Protein AF-A0A8J7APS0-F1 (afdb_monomer)

Solvent-accessible surface area (backbone atoms only — not comparable to full-atom values): 6870 Å² total; per-residue (Å²): 136,69,68,64,62,53,53,52,52,54,49,52,52,52,52,50,55,52,49,55,59,61,64,67,71,66,74,70,76,80,62,61,40,49,56,78,75,73,47,55,68,85,40,65,66,55,36,53,48,30,75,74,18,36,60,42,43,75,68,53,52,73,67,60,50,54,53,50,52,55,50,52,52,50,50,50,60,72,71,45,90,64,92,60,76,82,51,72,69,58,53,54,50,60,77,48,50,81,80,53,54,71,71,56,52,53,51,48,53,57,66,69,75,104

Structure (mmCIF, N/CA/C/O backbone):
data_AF-A0A8J7APS0-F1
#
_entry.id   AF-A0A8J7APS0-F1
#
loop_
_atom_site.group_PDB
_atom_site.id
_atom_site.type_symbol
_atom_site.label_atom_id
_atom_site.label_alt_id
_atom_site.label_comp_id
_atom_site.label_asym_id
_atom_site.label_entity_id
_atom_site.label_seq_id
_atom_site.pdbx_PDB_ins_code
_atom_site.Cartn_x
_atom_site.Cartn_y
_atom_site.Cartn_z
_atom_site.occupancy
_atom_site.B_iso_or_equiv
_atom_site.auth_seq_id
_atom_site.auth_comp_id
_atom_site.auth_asym_id
_atom_site.auth_atom_id
_atom_site.pdbx_PDB_model_num
ATOM 1 N N . MET A 1 1 ? -5.252 47.492 36.936 1.00 54.34 1 MET A N 1
ATOM 2 C CA . MET A 1 1 ? -6.391 46.564 36.732 1.00 54.34 1 MET A CA 1
ATOM 3 C C . MET A 1 1 ? -6.566 46.079 35.275 1.00 54.34 1 MET A C 1
ATOM 5 O O . MET A 1 1 ? -7.579 45.463 34.993 1.00 54.34 1 MET A O 1
ATOM 9 N N . LEU A 1 2 ? -5.598 46.262 34.355 1.00 54.16 2 LEU A N 1
ATOM 10 C CA . LEU A 1 2 ? -5.740 45.877 32.929 1.00 54.16 2 LEU A CA 1
ATOM 11 C C . LEU A 1 2 ? -5.133 44.504 32.549 1.00 54.16 2 LEU A C 1
ATOM 13 O O . LEU A 1 2 ? -5.475 43.949 31.511 1.00 54.16 2 LEU A O 1
ATOM 17 N N . ASN A 1 3 ? -4.269 43.922 33.388 1.00 60.78 3 ASN A N 1
ATOM 18 C CA . ASN A 1 3 ? -3.553 42.677 33.050 1.00 60.78 3 ASN A CA 1
ATOM 19 C C . ASN A 1 3 ? -4.387 41.406 33.265 1.00 60.78 3 ASN A C 1
ATOM 21 O O . ASN A 1 3 ? -4.107 40.367 32.673 1.00 60.78 3 ASN A O 1
ATOM 25 N N . PHE A 1 4 ? -5.414 41.473 34.116 1.00 56.97 4 PHE A N 1
ATOM 26 C CA . PHE A 1 4 ? -6.233 40.306 34.441 1.00 56.97 4 PHE A CA 1
ATOM 27 C C . PHE A 1 4 ? -7.141 39.919 33.267 1.00 56.97 4 PHE A C 1
ATOM 29 O O . PHE A 1 4 ? -7.209 38.753 32.896 1.00 56.97 4 PHE A O 1
ATOM 36 N N . THR A 1 5 ? -7.764 40.900 32.615 1.00 71.50 5 THR A N 1
ATOM 37 C CA . THR A 1 5 ? -8.662 40.684 31.472 1.00 71.50 5 THR A CA 1
ATOM 38 C C . THR A 1 5 ? -7.923 40.235 30.211 1.00 71.50 5 THR A C 1
ATOM 40 O O . THR A 1 5 ? -8.420 39.358 29.508 1.00 71.50 5 THR A O 1
ATOM 43 N N . GLN A 1 6 ? -6.712 40.744 29.950 1.00 68.62 6 GLN A N 1
ATOM 44 C CA . GLN A 1 6 ? -5.892 40.276 28.821 1.00 68.62 6 GLN A CA 1
ATOM 45 C C . GLN A 1 6 ? -5.452 38.814 28.973 1.00 68.62 6 GLN A C 1
ATOM 47 O O . GLN A 1 6 ? -5.495 38.055 28.004 1.00 68.62 6 GLN A O 1
ATOM 52 N N . ASN A 1 7 ? -5.075 38.395 30.185 1.00 72.38 7 ASN A N 1
ATOM 53 C CA . ASN A 1 7 ? -4.672 37.011 30.437 1.00 72.38 7 ASN A CA 1
ATOM 54 C C . ASN A 1 7 ? -5.848 36.031 30.302 1.00 72.38 7 ASN A C 1
ATOM 56 O O . ASN A 1 7 ? -5.667 34.942 29.759 1.00 72.38 7 ASN A O 1
ATOM 60 N N . GLN A 1 8 ? -7.054 36.434 30.716 1.00 73.00 8 GLN A N 1
ATOM 61 C CA . GLN A 1 8 ? -8.272 35.637 30.531 1.00 73.00 8 GLN A CA 1
ATOM 62 C C . GLN A 1 8 ? -8.655 35.509 29.048 1.00 73.00 8 GLN A C 1
ATOM 64 O O . GLN A 1 8 ? -8.955 34.408 28.591 1.00 73.00 8 GLN A O 1
ATOM 69 N N . LEU A 1 9 ? -8.560 36.593 28.264 1.00 74.56 9 LEU A N 1
ATOM 70 C CA . LEU A 1 9 ? -8.807 36.542 26.816 1.00 74.56 9 LEU A CA 1
ATOM 71 C C . LEU A 1 9 ? -7.819 35.612 26.098 1.00 74.56 9 LEU A C 1
ATOM 73 O O . LEU A 1 9 ? -8.215 34.816 25.251 1.00 74.56 9 LEU A O 1
ATOM 77 N N . ARG A 1 10 ? -6.530 35.684 26.452 1.00 75.75 10 ARG A N 1
ATOM 78 C CA . ARG A 1 10 ? -5.490 34.837 25.854 1.00 75.75 10 ARG A CA 1
ATOM 79 C C . ARG A 1 10 ? -5.695 33.360 26.188 1.00 75.75 10 ARG A C 1
ATOM 81 O O . ARG A 1 10 ? -5.466 32.512 25.330 1.00 75.75 10 ARG A O 1
ATOM 88 N N . PHE A 1 11 ? -6.145 33.059 27.406 1.00 76.00 11 PHE A N 1
ATOM 89 C CA . PHE A 1 11 ? -6.490 31.698 27.807 1.00 76.00 11 PHE A CA 1
ATOM 90 C C . PHE A 1 11 ? -7.699 31.173 27.022 1.00 76.00 11 PHE A C 1
ATOM 92 O O . PHE A 1 11 ? -7.642 30.062 26.505 1.00 76.00 11 PHE A O 1
ATOM 99 N N . LEU A 1 12 ? -8.742 31.991 26.841 1.00 74.75 12 LEU A N 1
ATOM 100 C CA . LEU A 1 12 ? -9.927 31.613 26.068 1.00 74.75 12 LEU A CA 1
ATOM 101 C C . LEU A 1 12 ? -9.590 31.323 24.595 1.00 74.75 12 LEU A C 1
ATOM 103 O O . LEU A 1 12 ? -10.016 30.303 24.063 1.00 74.75 12 LEU A O 1
ATOM 107 N N . ILE A 1 13 ? -8.758 32.164 23.967 1.00 75.94 13 ILE A N 1
ATOM 108 C CA . ILE A 1 13 ? -8.292 31.976 22.581 1.00 75.94 13 ILE A CA 1
ATOM 109 C C . ILE A 1 13 ? -7.446 30.704 22.450 1.00 75.94 13 ILE A C 1
ATOM 111 O O . ILE A 1 13 ? -7.587 29.964 21.478 1.00 75.94 13 ILE A O 1
ATOM 115 N N . LEU A 1 14 ? -6.573 30.418 23.425 1.00 70.38 14 LEU A N 1
ATOM 116 C CA . LEU A 1 14 ? -5.792 29.180 23.427 1.00 70.38 14 LEU A CA 1
ATOM 117 C C . LEU A 1 14 ? -6.693 27.952 23.577 1.00 70.38 14 LEU A C 1
ATOM 119 O O . LEU A 1 14 ? -6.479 26.974 22.871 1.00 70.38 14 LEU A O 1
ATOM 123 N N . VAL A 1 15 ? -7.703 27.995 24.448 1.00 70.00 15 VAL A N 1
ATOM 124 C CA . VAL A 1 15 ? -8.656 26.889 24.624 1.00 70.00 15 VAL A CA 1
ATOM 125 C C . VAL A 1 15 ? -9.486 26.673 23.355 1.00 70.00 15 VAL A C 1
ATOM 127 O O . VAL A 1 15 ? -9.557 25.543 22.883 1.00 70.00 15 VAL A O 1
ATOM 130 N N . GLN A 1 16 ? -10.010 27.737 22.742 1.00 64.19 16 GLN A N 1
ATOM 131 C CA . GLN A 1 16 ? -10.756 27.666 21.478 1.00 64.19 16 GLN A CA 1
ATOM 132 C C . GLN A 1 16 ? -9.887 27.131 20.332 1.00 64.19 16 GLN A C 1
ATOM 134 O O . GLN A 1 16 ? -10.291 26.209 19.635 1.00 64.19 16 GLN A O 1
ATOM 139 N N . SER A 1 17 ? -8.640 27.597 20.209 1.00 63.94 17 SER A N 1
ATOM 140 C CA . SER A 1 17 ? -7.690 27.083 19.214 1.00 63.94 17 SER A CA 1
ATOM 141 C C . SER A 1 17 ? -7.346 25.601 19.425 1.00 63.94 17 SER A C 1
ATOM 143 O O . SER A 1 17 ? -7.099 24.879 18.458 1.00 63.94 17 SER A O 1
ATOM 145 N N . GLN A 1 18 ? -7.315 25.119 20.671 1.00 58.78 18 GLN A N 1
ATOM 146 C CA . GLN A 1 18 ? -7.129 23.695 20.963 1.00 58.78 18 GLN A CA 1
ATOM 147 C C . GLN A 1 18 ? -8.375 22.870 20.613 1.00 58.78 18 GLN A C 1
ATOM 149 O O . GLN A 1 18 ? -8.225 21.754 20.115 1.00 58.78 18 GLN A O 1
ATOM 154 N N . ASP A 1 19 ? -9.576 23.405 20.836 1.00 55.66 19 ASP A N 1
ATOM 155 C CA . ASP A 1 19 ? -10.842 22.747 20.488 1.00 55.66 19 ASP A CA 1
ATOM 156 C C . ASP A 1 19 ? -11.049 22.686 18.967 1.00 55.66 19 ASP A C 1
ATOM 158 O O . ASP A 1 19 ? -11.357 21.627 18.422 1.00 55.66 19 ASP A O 1
ATOM 162 N N . ASP A 1 20 ? -10.728 23.766 18.252 1.00 55.84 20 ASP A N 1
ATOM 163 C CA . ASP A 1 20 ? -10.756 23.821 16.787 1.00 55.84 20 ASP A CA 1
ATOM 164 C C . ASP A 1 20 ? -9.752 22.841 16.159 1.00 55.84 20 ASP A C 1
ATOM 166 O O . ASP A 1 20 ? -10.029 22.218 15.130 1.00 55.84 20 ASP A O 1
ATOM 170 N N . ARG A 1 21 ? -8.591 22.633 16.802 1.00 52.00 21 ARG A N 1
ATOM 171 C CA . ARG A 1 21 ? -7.616 21.608 16.390 1.00 52.00 21 ARG A CA 1
ATOM 172 C C . ARG A 1 21 ? -8.105 20.183 16.634 1.00 52.00 21 ARG A C 1
ATOM 174 O O . ARG A 1 21 ? -7.778 19.306 15.840 1.00 52.00 21 ARG A O 1
ATOM 181 N N . LYS A 1 22 ? -8.887 19.941 17.689 1.00 49.16 22 LYS A N 1
ATOM 182 C CA . LYS A 1 22 ? -9.505 18.629 17.940 1.00 49.16 22 LYS A CA 1
ATOM 183 C C . LYS A 1 22 ? -10.675 18.358 16.993 1.00 49.16 22 LYS A C 1
ATOM 185 O O . LYS A 1 22 ? -10.866 17.215 16.588 1.00 49.16 22 LYS A O 1
ATOM 190 N N . ASN A 1 23 ? -11.420 19.391 16.600 1.00 45.94 23 ASN A N 1
ATOM 191 C CA . ASN A 1 23 ? -12.594 19.249 15.738 1.00 45.94 23 ASN A CA 1
ATOM 192 C C . ASN A 1 23 ? -12.244 19.122 14.241 1.00 45.94 23 ASN A C 1
ATOM 194 O O . ASN A 1 23 ? -13.021 18.569 13.469 1.00 45.94 23 ASN A O 1
ATOM 198 N N . LYS A 1 24 ? -11.033 19.533 13.837 1.00 44.66 24 LYS A N 1
ATOM 199 C CA . LYS A 1 24 ? -10.474 19.266 12.497 1.00 44.66 24 LYS A CA 1
ATOM 200 C C . LYS A 1 24 ? -10.005 17.820 12.267 1.00 44.66 24 LYS A C 1
ATOM 202 O O . LYS A 1 24 ? -9.564 17.507 11.171 1.00 44.66 24 LYS A O 1
ATOM 207 N N . LEU A 1 25 ? -10.097 16.935 13.266 1.00 46.19 25 LEU A N 1
ATOM 208 C CA . LEU A 1 25 ? -9.719 15.516 13.152 1.00 46.19 25 LEU A CA 1
ATOM 209 C C . LEU A 1 25 ? -10.900 14.570 12.870 1.00 46.19 25 LEU A C 1
ATOM 211 O O . LEU A 1 25 ? -10.787 13.361 13.060 1.00 46.19 25 LEU A O 1
ATOM 215 N N . LYS A 1 26 ? -12.035 15.098 12.405 1.00 44.16 26 LYS A N 1
ATOM 216 C CA . LYS A 1 26 ? -13.121 14.292 11.831 1.00 44.16 26 LYS A CA 1
ATOM 217 C C . LYS A 1 26 ? -13.308 14.595 10.349 1.00 44.16 26 LYS A C 1
ATOM 219 O O . LYS A 1 26 ? -14.433 14.713 9.870 1.00 44.16 26 LYS A O 1
ATOM 224 N N . ASP A 1 27 ? -12.206 14.641 9.606 1.00 46.69 27 ASP A N 1
ATOM 225 C CA . ASP A 1 27 ? -12.261 14.211 8.212 1.00 46.69 27 ASP A CA 1
ATOM 226 C C . ASP A 1 27 ? -12.529 12.706 8.249 1.00 46.69 27 ASP A C 1
ATOM 228 O O . ASP A 1 27 ? -11.623 11.873 8.252 1.00 46.69 27 ASP A O 1
ATOM 232 N N . THR A 1 28 ? -13.805 12.356 8.407 1.00 42.09 28 THR A N 1
ATOM 233 C CA . THR A 1 28 ? -14.292 10.993 8.242 1.00 42.09 28 THR A CA 1
ATOM 234 C C . THR A 1 28 ? -13.961 10.641 6.802 1.00 42.09 28 THR A C 1
ATOM 236 O O . THR A 1 28 ? -14.663 11.061 5.884 1.00 42.09 28 THR A O 1
ATOM 239 N N . LYS A 1 29 ? -12.819 9.981 6.592 1.00 55.59 29 LYS A N 1
ATOM 240 C CA . LYS A 1 29 ? -12.401 9.491 5.285 1.00 55.59 29 LYS A CA 1
ATOM 241 C C . LYS A 1 29 ? -13.563 8.635 4.794 1.00 55.59 29 LYS A C 1
ATOM 243 O O . LYS A 1 29 ? -13.830 7.591 5.380 1.00 55.59 29 LYS A O 1
ATOM 248 N N . VAL A 1 30 ? -14.319 9.124 3.813 1.00 58.16 30 VAL A N 1
ATOM 249 C CA . VAL A 1 30 ? -15.437 8.368 3.250 1.00 58.16 30 VAL A CA 1
ATOM 250 C C . VAL A 1 30 ? -14.803 7.183 2.534 1.00 58.16 30 VAL A C 1
ATOM 252 O O . VAL A 1 30 ? -14.255 7.330 1.443 1.00 58.16 30 VAL A O 1
ATOM 255 N N . THR A 1 31 ? -14.769 6.032 3.200 1.00 70.69 31 THR A N 1
ATOM 256 C CA . THR A 1 31 ? -14.276 4.787 2.620 1.00 70.69 31 THR A CA 1
ATOM 257 C C . THR A 1 31 ? -15.321 4.321 1.622 1.00 70.69 31 THR A C 1
ATOM 259 O O . THR A 1 31 ? -16.435 3.964 2.005 1.00 70.69 31 TH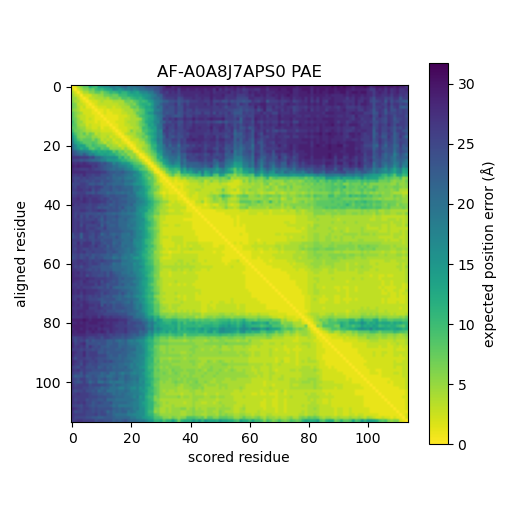R A O 1
ATOM 262 N N . GLN A 1 32 ? -14.987 4.395 0.336 1.00 84.62 32 GLN A N 1
ATOM 263 C CA . GLN A 1 32 ? -15.829 3.820 -0.704 1.00 84.62 32 GLN A CA 1
ATOM 264 C C . GLN A 1 32 ? -15.755 2.291 -0.605 1.00 84.62 32 GLN A C 1
ATOM 266 O O . GLN A 1 32 ? -14.666 1.768 -0.345 1.00 84.62 32 GLN A O 1
ATOM 271 N N . PRO A 1 33 ? -16.874 1.572 -0.797 1.00 85.69 33 PRO A N 1
ATOM 272 C CA . PRO A 1 33 ? -16.840 0.118 -0.837 1.00 85.69 33 PRO A CA 1
ATOM 273 C C . PRO A 1 33 ? -15.917 -0.351 -1.965 1.00 85.69 33 PRO A C 1
ATOM 275 O O . PRO A 1 33 ? -15.805 0.325 -2.989 1.00 85.69 33 PRO A O 1
ATOM 278 N N . VAL A 1 34 ? -15.291 -1.521 -1.831 1.00 86.88 34 VAL A N 1
ATOM 279 C CA . VAL A 1 34 ? -14.375 -2.054 -2.858 1.00 86.88 34 VAL A CA 1
ATOM 280 C C . VAL A 1 34 ? -15.030 -2.149 -4.244 1.00 86.88 34 VAL A C 1
ATOM 282 O O . VAL A 1 34 ? -14.363 -1.945 -5.257 1.00 86.88 34 VAL A O 1
ATOM 285 N N . GLY A 1 35 ? -16.353 -2.349 -4.296 1.00 84.62 35 GLY A N 1
ATOM 286 C CA . GLY A 1 35 ? -17.138 -2.353 -5.534 1.00 84.62 35 GLY A CA 1
ATOM 287 C C . GLY A 1 35 ? -17.117 -1.029 -6.306 1.00 84.62 35 GLY A C 1
ATOM 288 O O . GLY A 1 35 ? -17.227 -1.041 -7.529 1.00 84.62 35 GLY A O 1
ATOM 289 N N . TYR A 1 36 ? -16.896 0.107 -5.633 1.00 86.88 36 TYR A N 1
ATOM 290 C CA . TYR A 1 36 ? -16.665 1.396 -6.299 1.00 86.88 36 TYR A CA 1
ATOM 291 C C . TYR A 1 36 ? -15.413 1.353 -7.188 1.00 86.88 36 TYR A C 1
ATOM 293 O O . TYR A 1 36 ? -15.389 1.935 -8.269 1.00 86.88 36 TYR A O 1
ATOM 301 N N . PHE A 1 37 ? -14.391 0.601 -6.773 1.00 86.06 37 PHE A N 1
ATOM 302 C CA . PHE A 1 37 ? -13.140 0.407 -7.508 1.00 86.06 37 PHE A CA 1
ATOM 303 C C . PHE A 1 37 ? -13.219 -0.753 -8.516 1.00 86.06 37 PHE A C 1
ATOM 305 O O . PHE A 1 37 ? -12.198 -1.318 -8.894 1.00 86.06 37 PHE A O 1
ATOM 312 N N . SER A 1 38 ? -14.430 -1.110 -8.967 1.00 88.56 38 SER A N 1
ATOM 313 C CA . SER A 1 38 ? -14.697 -2.196 -9.927 1.00 88.56 38 SER A CA 1
ATOM 314 C C . SER A 1 38 ? -14.282 -3.598 -9.455 1.00 88.56 38 SER A C 1
ATOM 316 O O . SER A 1 38 ? -14.126 -4.506 -10.272 1.00 88.56 38 SER A O 1
ATOM 318 N N . LEU A 1 39 ? -14.127 -3.804 -8.143 1.00 89.50 39 LEU A N 1
ATOM 319 C CA . LEU A 1 39 ? -13.865 -5.125 -7.570 1.00 89.50 39 LEU A CA 1
ATOM 320 C C . LEU A 1 39 ? -15.186 -5.880 -7.361 1.00 89.50 39 LEU A C 1
ATOM 322 O O . LEU A 1 39 ? -16.102 -5.375 -6.714 1.00 89.50 39 LEU A O 1
ATOM 326 N N . SER A 1 40 ? -15.288 -7.094 -7.912 1.00 88.25 40 SER A N 1
ATOM 327 C CA . SER A 1 40 ? -16.476 -7.945 -7.757 1.00 88.25 40 SER A CA 1
ATOM 328 C C . SER A 1 40 ? -16.338 -8.904 -6.574 1.00 88.25 40 SER A C 1
ATOM 330 O O . SER A 1 40 ? -15.305 -9.554 -6.409 1.00 88.25 40 SER A O 1
ATOM 332 N N . HIS A 1 41 ? -17.430 -9.063 -5.824 1.00 86.12 41 HIS A N 1
ATOM 333 C CA . HIS A 1 41 ? -17.593 -10.093 -4.793 1.00 86.12 41 HIS A CA 1
ATOM 334 C C . HIS A 1 41 ? -17.705 -11.517 -5.363 1.00 86.12 41 HIS A C 1
ATO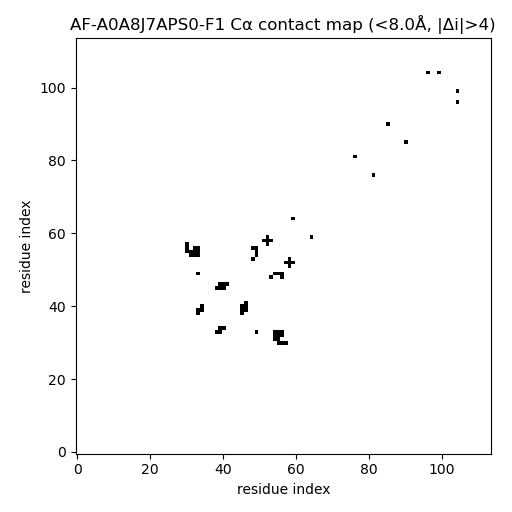M 336 O O . HIS A 1 41 ? -17.673 -12.484 -4.603 1.00 86.12 41 HIS A O 1
ATOM 342 N N . ASP A 1 42 ? -17.794 -11.667 -6.688 1.00 93.38 42 ASP A N 1
ATOM 343 C CA . ASP A 1 42 ? -17.666 -12.970 -7.346 1.00 93.38 42 ASP A CA 1
ATOM 344 C C . ASP A 1 42 ? -16.234 -13.518 -7.250 1.00 93.38 42 ASP A C 1
ATOM 346 O O . ASP A 1 42 ? -16.025 -14.722 -7.393 1.00 93.38 42 ASP A O 1
ATOM 350 N N . ASN A 1 43 ? -15.238 -12.655 -6.998 1.00 95.44 43 ASN A N 1
ATOM 351 C CA . ASN A 1 43 ? -13.891 -13.093 -6.656 1.00 95.44 43 ASN A CA 1
ATOM 352 C C . ASN A 1 43 ? -13.868 -13.533 -5.177 1.00 95.44 43 ASN A C 1
ATOM 354 O O . ASN A 1 43 ? -14.035 -12.676 -4.301 1.00 95.44 43 ASN A O 1
ATOM 358 N N . PRO A 1 44 ? -13.612 -14.825 -4.876 1.00 95.88 44 PRO A N 1
ATOM 359 C CA . PRO A 1 44 ? -13.642 -15.335 -3.506 1.00 95.88 44 PRO A CA 1
ATOM 360 C C . PRO A 1 44 ? -12.698 -14.588 -2.563 1.00 95.88 44 PRO A C 1
ATOM 362 O O . PRO A 1 44 ? -13.070 -14.305 -1.433 1.00 95.88 44 PRO A O 1
ATOM 365 N N . LEU A 1 45 ? -11.517 -14.185 -3.044 1.00 95.88 45 LEU A N 1
ATOM 366 C CA . LEU A 1 45 ? -10.559 -13.453 -2.222 1.00 95.88 45 LEU A CA 1
ATOM 367 C C . LEU A 1 45 ? -11.084 -12.061 -1.854 1.00 95.88 45 LEU A C 1
ATOM 369 O O . LEU A 1 45 ? -10.980 -11.658 -0.703 1.00 95.88 45 LEU A O 1
ATOM 373 N N . ILE A 1 46 ? -11.682 -11.334 -2.805 1.00 95.88 46 ILE A N 1
ATOM 374 C CA . ILE A 1 46 ? -12.271 -10.011 -2.533 1.00 95.88 46 ILE A CA 1
ATOM 375 C C . ILE A 1 46 ? -13.411 -10.137 -1.524 1.00 95.88 46 ILE A C 1
ATOM 377 O O . ILE A 1 46 ? -13.496 -9.345 -0.588 1.00 95.88 46 ILE A O 1
ATOM 381 N N . LYS A 1 47 ? -14.246 -11.167 -1.678 1.00 95.44 47 LYS A N 1
ATOM 382 C CA . LYS A 1 47 ? -15.316 -11.461 -0.730 1.00 95.44 47 LYS A CA 1
ATOM 383 C C . LYS A 1 47 ? -14.775 -11.725 0.678 1.00 95.44 47 LYS A C 1
ATOM 385 O O . LYS A 1 47 ? -15.231 -11.082 1.618 1.00 95.44 47 LYS A O 1
ATOM 390 N N . ASP A 1 48 ? -13.769 -12.587 0.815 1.00 97.25 48 ASP A N 1
ATOM 391 C CA . ASP A 1 48 ? -13.144 -12.901 2.106 1.00 97.25 48 ASP A CA 1
ATOM 392 C C . ASP A 1 48 ? -12.530 -11.648 2.762 1.00 97.25 48 ASP A C 1
ATOM 394 O O . ASP A 1 48 ? -12.630 -11.449 3.978 1.00 97.25 48 ASP A O 1
ATOM 398 N N . MET A 1 49 ? -11.931 -10.755 1.963 1.00 96.19 49 MET A N 1
ATOM 399 C CA . MET A 1 49 ? -11.406 -9.473 2.445 1.00 96.19 49 MET A CA 1
ATOM 400 C C . MET A 1 49 ? -12.519 -8.568 2.995 1.00 96.19 49 MET A C 1
ATOM 402 O O . MET A 1 49 ? -12.354 -7.991 4.072 1.00 96.19 49 MET A O 1
ATOM 406 N N . CYS A 1 50 ? -13.652 -8.460 2.297 1.00 95.06 50 CYS A N 1
ATOM 407 C CA . CYS A 1 50 ? -14.800 -7.664 2.740 1.00 95.06 50 CYS A CA 1
ATOM 408 C C . CYS A 1 50 ? -15.475 -8.249 3.983 1.00 95.06 50 CYS A C 1
ATOM 410 O O . CYS A 1 50 ? -15.825 -7.506 4.901 1.00 95.06 50 CYS A O 1
ATOM 412 N N . GLU A 1 51 ? -15.592 -9.574 4.073 1.00 95.94 51 GLU A N 1
ATOM 413 C CA . GLU A 1 51 ? -16.101 -10.246 5.273 1.00 95.94 51 GLU A CA 1
ATOM 414 C C . GLU A 1 51 ? -15.187 -10.006 6.488 1.00 95.94 51 GLU A C 1
ATOM 416 O O . GLU A 1 51 ? -15.672 -9.782 7.601 1.00 95.94 51 GLU A O 1
ATOM 421 N N . THR A 1 52 ? -13.868 -9.977 6.271 1.00 96.56 52 THR A N 1
ATOM 422 C CA . THR A 1 52 ? -12.868 -9.767 7.330 1.00 96.56 52 THR A CA 1
ATOM 423 C C . THR A 1 52 ? -12.799 -8.307 7.789 1.00 96.56 52 THR A C 1
ATOM 425 O O . THR A 1 52 ? -12.824 -8.029 8.992 1.00 96.56 52 THR A O 1
ATOM 428 N N . TRP A 1 53 ? -12.718 -7.357 6.851 1.00 96.12 53 TRP A N 1
ATOM 429 C CA . TRP A 1 53 ? -12.396 -5.956 7.151 1.00 96.12 53 TRP A CA 1
ATOM 430 C C . TRP A 1 53 ? -13.512 -4.947 6.860 1.00 96.12 53 TRP A C 1
ATOM 432 O O . TRP A 1 53 ? -13.343 -3.767 7.165 1.00 96.12 53 TRP A O 1
ATOM 442 N N . GLY A 1 54 ? -14.666 -5.388 6.364 1.00 93.88 54 GLY A N 1
ATOM 443 C CA . GLY A 1 54 ? -15.771 -4.522 5.952 1.00 93.88 54 GLY A CA 1
ATOM 444 C C . GLY A 1 54 ? -15.724 -4.153 4.469 1.00 93.88 54 GLY A C 1
ATOM 445 O O . GLY A 1 54 ? -14.711 -4.324 3.792 1.00 93.88 54 GLY A O 1
ATOM 446 N N . GLU A 1 55 ? -16.843 -3.637 3.965 1.00 91.6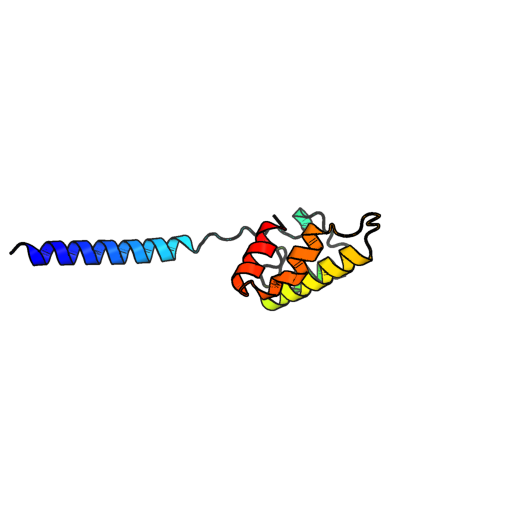9 55 GLU A N 1
ATOM 447 C CA . GLU A 1 55 ? -17.044 -3.323 2.543 1.00 91.69 55 GLU A CA 1
ATOM 448 C C . GLU A 1 55 ? -16.038 -2.296 2.011 1.00 91.69 55 GLU A C 1
ATOM 450 O O . GLU A 1 55 ? -15.629 -2.377 0.856 1.00 91.69 55 GLU A O 1
ATOM 455 N N . GLY A 1 56 ? -15.624 -1.334 2.839 1.00 89.75 56 GLY A N 1
ATOM 456 C CA . GLY A 1 56 ? -14.597 -0.341 2.521 1.00 89.75 56 GLY A CA 1
ATOM 457 C C . GLY A 1 56 ? -13.231 -0.668 3.126 1.00 89.75 56 GLY A C 1
ATOM 458 O O . GLY A 1 56 ? -12.372 0.214 3.179 1.00 89.75 56 GLY A O 1
ATOM 459 N N . LEU A 1 57 ? -13.040 -1.901 3.613 1.00 92.50 57 LEU A N 1
ATOM 460 C CA . LEU A 1 57 ? -11.874 -2.351 4.382 1.00 92.50 57 LEU A CA 1
ATOM 461 C C . LEU A 1 57 ? -11.613 -1.500 5.642 1.00 92.50 57 LEU A C 1
ATOM 463 O O . LEU A 1 57 ? -10.492 -1.433 6.144 1.00 92.50 57 LEU A O 1
ATOM 467 N N . GLU A 1 58 ? -12.641 -0.835 6.172 1.00 91.31 58 GLU A N 1
ATOM 468 C CA . GLU A 1 58 ? -12.533 0.164 7.236 1.00 91.31 58 GLU A CA 1
ATOM 469 C C . GLU A 1 58 ? -12.078 -0.398 8.593 1.00 91.31 58 GLU A C 1
ATOM 471 O O . GLU A 1 58 ? -11.614 0.355 9.451 1.00 91.31 58 GLU A O 1
ATOM 476 N N . LYS A 1 59 ? -12.189 -1.717 8.799 1.00 92.81 59 LYS A N 1
ATOM 477 C CA . LYS A 1 59 ? -11.704 -2.412 10.003 1.00 92.81 59 LYS A CA 1
ATOM 478 C C . LYS A 1 59 ? -10.250 -2.877 9.872 1.00 92.81 59 LYS A C 1
ATOM 480 O O . LYS A 1 59 ? -9.711 -3.437 10.827 1.00 92.81 59 LYS A O 1
ATOM 485 N N . MET A 1 60 ? -9.614 -2.693 8.714 1.00 94.88 60 MET A N 1
ATOM 486 C CA . MET A 1 60 ? -8.205 -3.028 8.517 1.00 94.88 60 MET A CA 1
ATOM 487 C C . MET A 1 60 ? -7.325 -2.062 9.312 1.00 94.88 60 MET A C 1
ATOM 489 O O . MET A 1 60 ? -7.455 -0.841 9.201 1.00 94.88 60 MET A O 1
ATOM 493 N N . ASN A 1 61 ? -6.419 -2.602 10.128 1.00 93.00 61 ASN A N 1
ATOM 494 C CA . ASN A 1 61 ? -5.464 -1.761 10.840 1.00 93.00 61 ASN A CA 1
ATOM 495 C C . ASN A 1 61 ? -4.390 -1.226 9.880 1.00 93.00 61 ASN A C 1
ATOM 497 O O . ASN A 1 61 ? -4.142 -1.768 8.804 1.00 93.00 61 ASN A O 1
ATOM 501 N N . GLU A 1 62 ? -3.727 -0.150 10.297 1.00 86.38 62 GLU A N 1
ATOM 502 C CA . GLU A 1 62 ? -2.767 0.557 9.454 1.00 86.38 62 GLU A CA 1
ATOM 503 C C . GLU A 1 62 ? -1.553 -0.312 9.061 1.00 86.38 62 GLU A C 1
ATOM 505 O O . GLU A 1 62 ? -1.056 -0.204 7.941 1.00 86.38 62 GLU A O 1
ATOM 510 N N . SER A 1 63 ? -1.105 -1.214 9.940 1.00 89.25 63 SER A N 1
ATOM 511 C CA . SER A 1 63 ? 0.025 -2.110 9.663 1.00 89.25 63 SER A CA 1
ATOM 512 C C . SER A 1 63 ? -0.307 -3.119 8.561 1.00 89.25 63 SER A C 1
ATOM 514 O O . SER A 1 63 ? 0.473 -3.272 7.619 1.00 89.25 63 SER A O 1
ATOM 516 N N . ASP A 1 64 ? -1.469 -3.770 8.649 1.00 94.25 64 ASP A N 1
ATOM 517 C CA . ASP A 1 64 ? -1.935 -4.733 7.646 1.00 94.25 64 ASP A CA 1
ATOM 518 C C . ASP A 1 64 ? -2.177 -4.048 6.302 1.00 94.25 64 ASP A C 1
ATOM 520 O O . ASP A 1 64 ? -1.755 -4.561 5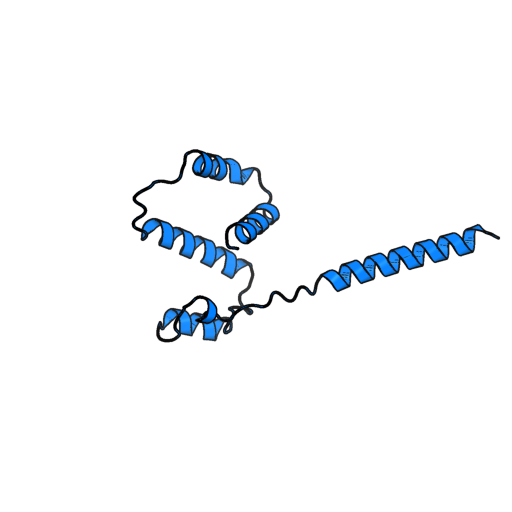.264 1.00 94.25 64 ASP A O 1
ATOM 524 N N . ALA A 1 65 ? -2.767 -2.848 6.321 1.00 91.38 65 ALA A N 1
ATOM 525 C CA . ALA A 1 65 ? -2.976 -2.052 5.119 1.00 91.38 65 ALA A CA 1
ATOM 526 C C . ALA A 1 65 ? -1.652 -1.772 4.398 1.00 91.38 65 ALA A C 1
ATOM 528 O O . ALA A 1 65 ? -1.537 -2.027 3.200 1.00 91.38 65 ALA A O 1
ATOM 529 N N . PHE A 1 66 ? -0.621 -1.306 5.108 1.00 88.81 66 PHE A N 1
ATOM 530 C CA . PHE A 1 66 ? 0.674 -1.036 4.478 1.00 88.81 66 PHE A CA 1
ATOM 531 C C . PHE A 1 66 ? 1.396 -2.298 4.017 1.00 88.81 66 PHE A C 1
ATOM 533 O O . PHE A 1 66 ? 2.016 -2.287 2.949 1.00 88.81 66 PHE A O 1
ATOM 540 N N . TRP A 1 67 ? 1.299 -3.389 4.778 1.00 92.50 67 TRP A N 1
ATOM 541 C CA . TRP A 1 67 ? 1.850 -4.669 4.356 1.00 92.50 67 TRP A CA 1
ATOM 542 C C . TRP A 1 67 ? 1.211 -5.138 3.045 1.00 92.50 67 TRP A C 1
ATOM 544 O O . TRP A 1 67 ? 1.931 -5.412 2.084 1.00 92.50 67 TRP A O 1
ATOM 554 N N . LEU A 1 68 ? -0.122 -5.149 2.963 1.00 94.69 68 LEU A N 1
ATOM 555 C CA . LEU A 1 68 ? -0.851 -5.562 1.764 1.00 94.69 68 LEU A CA 1
ATOM 556 C C . LEU A 1 68 ? -0.603 -4.624 0.582 1.00 94.69 68 LEU A C 1
ATOM 558 O O . LEU A 1 68 ? -0.322 -5.117 -0.505 1.00 94.69 68 LEU A O 1
ATOM 562 N N . ILE A 1 69 ? -0.602 -3.300 0.786 1.00 91.88 69 ILE A N 1
ATOM 563 C CA . ILE A 1 69 ? -0.251 -2.328 -0.265 1.00 91.88 69 ILE A CA 1
ATOM 564 C C . ILE A 1 69 ? 1.121 -2.658 -0.858 1.00 91.88 69 ILE A C 1
ATOM 566 O O . ILE A 1 69 ? 1.258 -2.716 -2.077 1.00 91.88 69 ILE A O 1
ATOM 570 N N . SER A 1 70 ? 2.130 -2.922 -0.020 1.00 91.50 70 SER A N 1
ATOM 571 C CA . SER A 1 70 ? 3.477 -3.240 -0.510 1.00 91.50 70 SER A CA 1
ATOM 572 C C . SER A 1 70 ? 3.523 -4.528 -1.344 1.00 91.50 70 SER A C 1
ATOM 574 O O . SER A 1 70 ? 4.235 -4.583 -2.345 1.00 91.50 70 SER A O 1
ATOM 576 N N . ARG A 1 71 ? 2.744 -5.552 -0.964 1.00 95.75 71 ARG A N 1
ATOM 577 C CA . ARG A 1 71 ? 2.693 -6.842 -1.666 1.00 95.75 71 ARG A CA 1
ATOM 578 C C . ARG A 1 71 ? 1.923 -6.745 -2.970 1.00 95.75 71 ARG A C 1
ATOM 580 O O . ARG A 1 71 ? 2.455 -7.144 -3.997 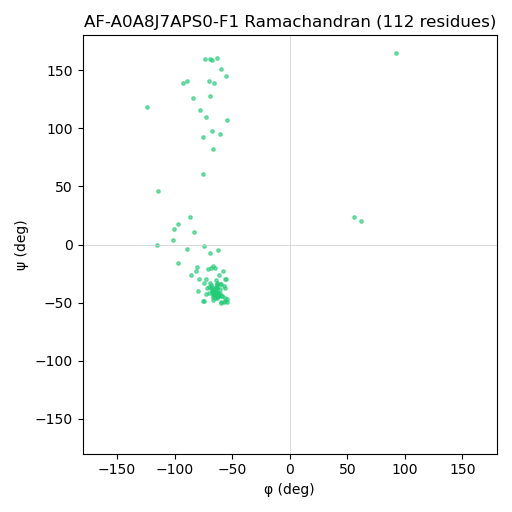1.00 95.75 71 ARG A O 1
ATOM 587 N N . ILE A 1 72 ? 0.739 -6.143 -2.936 1.00 94.06 72 ILE A N 1
ATOM 588 C CA . ILE A 1 72 ? -0.107 -5.950 -4.114 1.00 94.06 72 ILE A CA 1
ATOM 589 C C . ILE A 1 72 ? 0.612 -5.073 -5.141 1.00 94.06 72 ILE A C 1
ATOM 591 O O . ILE A 1 72 ? 0.634 -5.421 -6.314 1.00 94.06 72 ILE A O 1
ATOM 595 N N . ALA A 1 73 ? 1.253 -3.975 -4.721 1.00 91.94 73 ALA A N 1
ATOM 596 C CA . ALA A 1 73 ? 2.010 -3.117 -5.634 1.00 91.94 73 ALA A CA 1
ATOM 597 C C . ALA A 1 73 ? 3.190 -3.859 -6.280 1.00 91.94 73 ALA A C 1
ATOM 599 O O . ALA A 1 73 ? 3.428 -3.714 -7.477 1.00 91.94 73 ALA A O 1
ATOM 600 N N . HIS A 1 74 ? 3.912 -4.674 -5.505 1.00 91.44 74 HIS A N 1
ATOM 601 C CA . HIS A 1 74 ? 5.013 -5.476 -6.031 1.00 91.44 74 HIS A CA 1
ATOM 602 C C . HIS A 1 74 ? 4.533 -6.559 -7.005 1.00 91.44 74 HIS A C 1
ATOM 604 O O . HIS A 1 74 ? 5.115 -6.700 -8.074 1.00 91.44 74 HIS A O 1
ATOM 610 N N . GLU A 1 75 ? 3.472 -7.297 -6.668 1.00 93.06 75 GLU A N 1
ATOM 611 C CA . GLU A 1 75 ? 2.889 -8.304 -7.562 1.00 93.06 75 GLU A CA 1
ATOM 612 C C . GLU A 1 75 ? 2.315 -7.673 -8.830 1.00 93.06 75 GLU A C 1
ATOM 614 O O . GLU A 1 75 ? 2.539 -8.179 -9.925 1.00 93.06 75 GLU A O 1
ATOM 619 N N . ALA A 1 76 ? 1.624 -6.538 -8.714 1.00 90.31 76 ALA A N 1
ATOM 620 C CA . ALA A 1 76 ? 1.134 -5.805 -9.872 1.00 90.31 76 ALA A CA 1
ATOM 621 C C . ALA A 1 76 ? 2.293 -5.396 -10.788 1.00 90.31 76 ALA A C 1
ATOM 623 O O . ALA A 1 76 ? 2.193 -5.614 -11.990 1.00 90.31 76 ALA A O 1
ATOM 624 N N . TRP A 1 77 ? 3.396 -4.880 -10.225 1.00 88.00 77 TRP A N 1
ATOM 625 C CA . TRP A 1 77 ? 4.620 -4.554 -10.964 1.00 88.00 77 TRP A CA 1
ATOM 626 C C . TRP A 1 77 ? 5.227 -5.767 -11.684 1.00 88.00 77 TRP A C 1
ATOM 628 O O . TRP A 1 77 ? 5.618 -5.656 -12.839 1.00 88.00 77 TRP A O 1
ATOM 638 N N . THR A 1 78 ? 5.309 -6.929 -11.031 1.00 88.19 78 THR A N 1
ATOM 639 C CA . THR A 1 78 ? 5.944 -8.120 -11.623 1.00 88.19 78 THR A CA 1
ATOM 640 C C . THR A 1 78 ? 5.059 -8.854 -12.626 1.00 88.19 78 THR A C 1
ATOM 642 O O . THR A 1 78 ? 5.585 -9.473 -13.548 1.00 88.19 78 THR A O 1
ATOM 645 N N . MET A 1 79 ? 3.735 -8.808 -12.455 1.00 87.94 79 MET A N 1
ATOM 646 C CA . MET A 1 79 ? 2.770 -9.420 -13.376 1.00 87.94 79 MET A CA 1
ATOM 647 C C . MET A 1 79 ? 2.404 -8.515 -14.549 1.00 87.94 79 MET A C 1
ATOM 649 O O . MET A 1 79 ? 1.955 -9.010 -15.583 1.00 87.94 79 MET A O 1
ATOM 653 N N . GLY A 1 80 ? 2.512 -7.199 -14.376 1.00 79.31 80 GLY A N 1
ATOM 654 C CA . GLY A 1 80 ? 2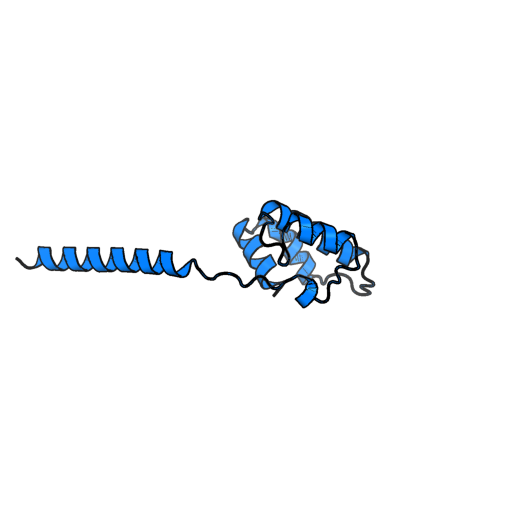.178 -6.259 -15.429 1.00 79.31 80 GLY A CA 1
ATOM 655 C C . GLY A 1 80 ? 3.138 -6.401 -16.602 1.00 79.31 80 GLY A C 1
ATOM 656 O O . GLY A 1 80 ? 4.349 -6.521 -16.425 1.00 79.31 80 GLY A O 1
ATOM 657 N N . ASP A 1 81 ? 2.591 -6.340 -17.814 1.00 75.19 81 ASP A N 1
ATOM 658 C CA . ASP A 1 81 ? 3.380 -6.217 -19.040 1.00 75.19 81 ASP A CA 1
ATOM 659 C C . ASP A 1 81 ? 3.898 -4.776 -19.173 1.00 75.19 81 ASP A C 1
ATOM 661 O O . ASP A 1 81 ? 3.532 -4.009 -20.070 1.00 75.19 81 ASP A O 1
ATOM 665 N N . PHE A 1 82 ? 4.699 -4.355 -18.192 1.00 76.75 82 PHE A N 1
ATOM 666 C CA . PHE A 1 82 ? 5.412 -3.094 -18.249 1.00 76.75 82 PHE A CA 1
ATOM 667 C C . PHE A 1 82 ? 6.582 -3.287 -19.204 1.00 76.75 82 PHE A C 1
ATOM 669 O O . PHE A 1 82 ? 7.681 -3.679 -18.821 1.00 76.75 82 PHE A O 1
ATOM 676 N N . SER A 1 83 ? 6.350 -2.963 -20.473 1.00 73.44 83 SER A N 1
ATOM 677 C CA . SER A 1 83 ? 7.404 -2.885 -21.493 1.00 73.44 83 SER A CA 1
ATOM 678 C C . SER A 1 83 ? 8.460 -1.810 -21.190 1.00 73.44 83 SER A C 1
ATOM 680 O O . SER A 1 83 ? 9.455 -1.691 -21.906 1.00 73.44 83 SER A O 1
ATOM 682 N N . VAL A 1 84 ? 8.253 -1.029 -20.126 1.00 77.81 84 VAL A N 1
ATOM 683 C CA . VAL A 1 84 ? 9.077 0.098 -19.710 1.00 77.81 84 VAL A CA 1
ATOM 684 C C . VAL A 1 84 ? 9.528 -0.131 -18.270 1.00 77.81 84 VAL A C 1
ATOM 686 O O . VAL A 1 84 ? 8.708 -0.219 -17.357 1.00 77.81 84 VAL A O 1
ATOM 689 N N . ALA A 1 85 ? 10.843 -0.225 -18.078 1.00 85.25 85 ALA A N 1
ATOM 690 C CA . ALA A 1 85 ? 11.459 -0.236 -16.755 1.00 85.25 85 ALA A CA 1
ATOM 691 C C . ALA A 1 85 ? 11.195 1.094 -16.013 1.00 85.25 85 ALA A C 1
ATOM 693 O O . ALA A 1 85 ? 10.887 2.099 -16.662 1.00 85.25 85 ALA A O 1
ATOM 694 N N . PRO A 1 86 ? 11.328 1.146 -14.674 1.00 90.50 86 PRO A N 1
ATOM 695 C CA . PRO A 1 86 ? 11.244 2.402 -13.939 1.00 90.50 86 PRO A CA 1
ATOM 696 C C . PRO A 1 86 ? 12.258 3.407 -14.494 1.00 90.50 86 PRO A C 1
ATOM 698 O O . PRO A 1 86 ? 13.346 3.019 -14.921 1.00 90.50 86 PRO A O 1
ATOM 701 N N . SER A 1 87 ? 11.897 4.690 -14.509 1.00 94.62 87 SER A N 1
ATOM 702 C CA . SER A 1 87 ? 12.822 5.730 -14.960 1.00 94.62 87 SER A CA 1
ATOM 703 C C . SER A 1 87 ? 13.973 5.911 -13.969 1.00 94.62 87 SER A C 1
ATOM 705 O O . SER A 1 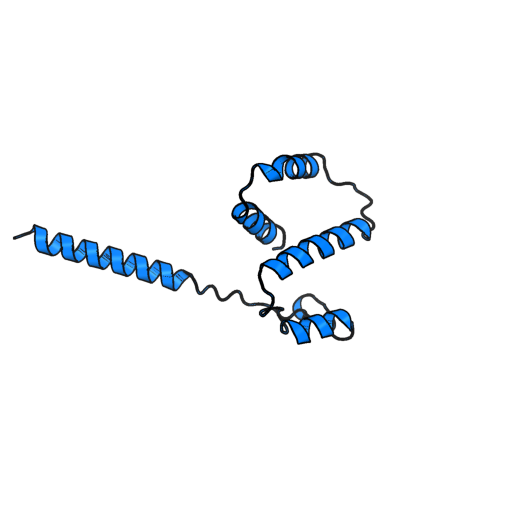87 ? 13.845 5.575 -12.786 1.00 94.62 87 SER A O 1
ATOM 707 N N . ASP A 1 88 ? 15.078 6.496 -14.433 1.00 96.62 88 ASP A N 1
ATOM 708 C CA . ASP A 1 88 ? 16.233 6.798 -13.582 1.00 96.62 88 ASP A CA 1
ATOM 709 C C . ASP A 1 88 ? 15.835 7.689 -12.390 1.00 96.62 88 ASP A C 1
ATOM 711 O O . ASP A 1 88 ? 16.310 7.491 -11.273 1.00 96.62 88 ASP A O 1
ATOM 715 N N . GLU A 1 89 ? 14.890 8.617 -12.582 1.00 96.81 89 GLU A N 1
ATOM 716 C CA . GLU A 1 89 ? 14.376 9.470 -11.506 1.00 96.81 89 GLU A CA 1
ATOM 717 C C . GLU A 1 89 ? 13.620 8.672 -10.437 1.00 96.81 89 GLU A C 1
ATOM 719 O O . GLU A 1 89 ? 13.762 8.950 -9.244 1.00 96.81 89 GLU A O 1
ATOM 724 N N . ALA A 1 90 ? 12.819 7.678 -10.837 1.00 94.44 90 ALA A N 1
ATOM 725 C CA . ALA A 1 90 ? 12.109 6.817 -9.891 1.00 94.44 90 ALA A CA 1
ATOM 726 C C . ALA A 1 90 ? 13.093 5.950 -9.088 1.00 94.44 90 ALA A C 1
ATOM 728 O O . ALA A 1 90 ? 12.955 5.803 -7.869 1.00 94.44 90 ALA A O 1
ATOM 729 N N . GLU A 1 91 ? 14.118 5.434 -9.762 1.00 95.44 91 GLU A N 1
ATOM 730 C CA . GLU A 1 91 ? 15.173 4.621 -9.164 1.00 95.44 91 GLU A CA 1
ATOM 731 C C . GLU A 1 91 ? 16.021 5.430 -8.163 1.00 95.44 91 GLU A C 1
ATOM 733 O O . GLU A 1 91 ? 16.338 4.966 -7.063 1.00 95.44 91 GLU A O 1
ATOM 738 N N . ASP A 1 92 ? 16.344 6.680 -8.491 1.00 97.12 92 ASP A N 1
ATOM 739 C CA . ASP A 1 92 ? 17.088 7.574 -7.603 1.00 97.12 92 ASP A CA 1
ATOM 740 C C . ASP A 1 92 ? 16.284 7.994 -6.369 1.00 97.12 92 ASP A C 1
ATOM 742 O O . ASP A 1 92 ? 16.840 8.088 -5.267 1.00 97.12 92 ASP A O 1
ATOM 746 N N . VAL A 1 93 ? 14.966 8.176 -6.506 1.00 95.75 93 VAL A N 1
ATOM 747 C CA . VAL A 1 93 ? 14.075 8.368 -5.352 1.00 95.75 93 VAL A CA 1
ATOM 748 C C . VAL A 1 93 ? 14.080 7.128 -4.459 1.00 95.75 93 VAL A C 1
ATOM 750 O O . VAL A 1 93 ? 14.234 7.265 -3.243 1.00 95.75 93 VAL A O 1
ATOM 753 N N . TRP A 1 94 ? 13.965 5.924 -5.031 1.00 94.56 94 TRP A N 1
ATOM 754 C CA . TRP A 1 94 ? 13.973 4.671 -4.269 1.00 94.56 94 TRP A CA 1
ATOM 755 C C . TRP A 1 94 ? 15.240 4.520 -3.415 1.00 94.56 94 TRP A C 1
ATOM 757 O O . TRP A 1 94 ? 15.142 4.297 -2.202 1.00 94.56 94 TRP A O 1
ATOM 767 N N . LYS A 1 95 ? 16.422 4.745 -4.005 1.00 97.12 95 LYS A N 1
ATOM 768 C CA . LYS A 1 95 ? 17.720 4.688 -3.300 1.00 97.12 95 LYS A CA 1
ATOM 769 C C . LYS A 1 95 ? 17.781 5.630 -2.094 1.00 97.12 95 LYS A C 1
ATOM 771 O O . LYS A 1 95 ? 18.462 5.337 -1.108 1.00 97.12 95 LYS A O 1
ATOM 776 N N . ARG A 1 96 ? 17.053 6.748 -2.141 1.00 97.44 96 ARG A N 1
ATOM 777 C CA . ARG A 1 96 ? 17.057 7.812 -1.125 1.00 97.44 96 ARG A CA 1
ATOM 778 C C . ARG A 1 96 ? 15.867 7.771 -0.169 1.00 97.44 96 ARG A C 1
ATOM 780 O O . ARG A 1 96 ? 15.789 8.595 0.736 1.00 97.44 96 ARG A O 1
ATOM 787 N N . LEU A 1 97 ? 14.982 6.774 -0.262 1.00 95.75 97 LEU A N 1
ATOM 788 C CA . LEU A 1 97 ? 13.850 6.639 0.669 1.00 95.75 97 LEU A CA 1
ATOM 789 C C . LEU A 1 97 ? 14.281 6.540 2.140 1.00 95.75 97 LEU A C 1
ATOM 791 O O . LEU A 1 97 ? 13.487 6.824 3.036 1.00 95.75 97 LEU A O 1
ATOM 795 N N . HIS A 1 98 ? 15.518 6.130 2.423 1.00 96.38 98 HIS A N 1
ATOM 796 C CA . HIS A 1 98 ? 16.065 6.106 3.779 1.00 96.38 98 HIS A CA 1
ATOM 797 C C . HIS A 1 98 ? 16.212 7.507 4.406 1.00 96.38 98 HIS A C 1
ATOM 799 O O . HIS A 1 98 ? 16.236 7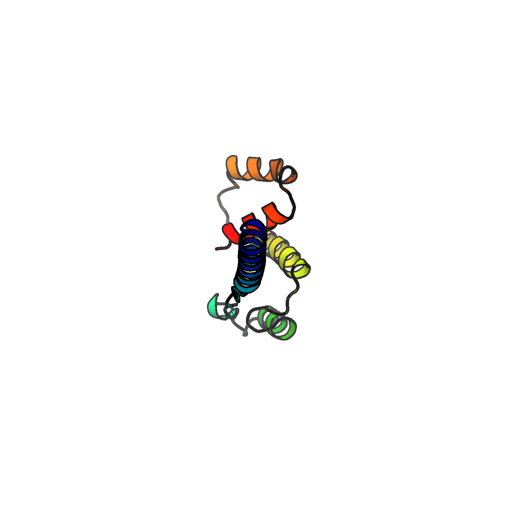.606 5.630 1.00 96.38 98 HIS A O 1
ATOM 805 N N . GLU A 1 99 ? 16.245 8.575 3.601 1.00 97.94 99 GLU A N 1
ATOM 806 C CA . GLU A 1 99 ? 16.278 9.970 4.066 1.00 97.94 99 GLU A CA 1
ATOM 807 C C . GLU A 1 99 ? 14.941 10.416 4.684 1.00 97.94 99 GLU A C 1
ATOM 809 O O . GLU A 1 99 ? 14.904 11.364 5.467 1.00 97.94 99 GLU A O 1
ATOM 814 N N . LEU A 1 100 ? 13.844 9.723 4.361 1.00 96.88 100 LEU A N 1
ATOM 815 C CA . LEU A 1 100 ? 12.501 10.061 4.824 1.00 96.88 100 LEU A CA 1
ATOM 816 C C . LEU A 1 100 ? 12.154 9.385 6.153 1.00 96.88 100 LEU A C 1
ATOM 818 O O . LEU A 1 100 ? 12.393 8.188 6.367 1.00 96.88 100 LEU A O 1
ATOM 822 N N . LYS A 1 101 ? 11.461 10.128 7.014 1.00 96.44 101 LYS A N 1
ATOM 823 C CA . LYS A 1 101 ? 10.802 9.605 8.214 1.00 96.44 101 LYS A CA 1
ATOM 824 C C . LYS A 1 101 ? 9.643 8.693 7.825 1.00 96.44 101 LYS A C 1
ATOM 826 O O . LYS A 1 101 ? 9.071 8.789 6.742 1.00 96.44 101 LYS A O 1
ATOM 831 N N . GLN A 1 102 ? 9.239 7.829 8.756 1.00 89.62 102 GLN A N 1
ATOM 832 C CA . GLN A 1 102 ? 8.129 6.903 8.530 1.00 89.62 102 GLN A CA 1
ATOM 833 C C . GLN A 1 102 ? 6.850 7.632 8.093 1.00 89.62 102 GLN A C 1
ATOM 835 O O . GLN A 1 102 ? 6.279 7.275 7.071 1.00 89.62 102 GLN A O 1
ATOM 840 N N . TRP A 1 103 ? 6.440 8.689 8.802 1.00 90.94 103 TRP A N 1
ATOM 841 C CA . TRP A 1 103 ? 5.215 9.427 8.475 1.00 90.94 103 TRP A CA 1
ATOM 842 C C . TRP A 1 103 ? 5.271 10.123 7.102 1.00 90.94 103 TRP A C 1
ATOM 844 O O . TRP A 1 103 ? 4.241 10.231 6.442 1.00 90.94 103 TRP A O 1
ATOM 854 N N . GLU A 1 104 ? 6.457 10.544 6.644 1.00 95.38 104 GLU A N 1
ATOM 855 C CA . GLU A 1 104 ? 6.654 11.149 5.315 1.00 95.38 104 GLU A CA 1
ATOM 856 C C . GLU A 1 104 ? 6.425 10.109 4.216 1.00 95.38 104 GLU A C 1
ATOM 858 O O . GLU A 1 104 ? 5.732 10.383 3.240 1.00 95.38 104 GLU A O 1
ATOM 863 N N . LYS A 1 105 ? 6.907 8.876 4.417 1.00 93.25 105 LYS A N 1
ATOM 864 C CA . LYS A 1 105 ? 6.630 7.747 3.512 1.00 93.25 105 LYS A CA 1
ATOM 865 C C . LYS A 1 105 ? 5.133 7.449 3.430 1.00 93.25 105 LYS A C 1
ATOM 867 O O . LYS A 1 105 ? 4.614 7.233 2.339 1.00 93.25 105 LYS A O 1
ATOM 872 N N . LEU A 1 106 ? 4.425 7.485 4.563 1.00 89.25 106 LEU A N 1
ATOM 873 C CA . LEU A 1 106 ? 2.974 7.260 4.585 1.00 89.25 106 LEU A CA 1
ATOM 874 C C . LEU A 1 106 ? 2.214 8.364 3.839 1.00 89.25 106 LEU A C 1
ATOM 876 O O . LEU A 1 106 ? 1.262 8.078 3.112 1.00 89.25 106 LEU A O 1
ATOM 880 N N . ALA A 1 107 ? 2.634 9.621 4.005 1.00 89.94 107 ALA A N 1
ATOM 881 C CA . ALA A 1 107 ? 2.060 10.749 3.282 1.00 89.94 107 ALA A CA 1
ATOM 882 C C . ALA A 1 107 ? 2.283 10.619 1.766 1.00 89.94 107 ALA A C 1
ATOM 884 O O . ALA A 1 107 ? 1.347 10.838 1.001 1.00 89.94 107 ALA A O 1
ATOM 885 N N . LEU A 1 108 ? 3.478 10.192 1.339 1.00 91.94 108 LEU A N 1
ATOM 886 C CA . LEU A 1 108 ? 3.784 9.949 -0.073 1.00 91.94 108 LEU A CA 1
ATOM 887 C C . LEU A 1 108 ? 2.927 8.837 -0.680 1.00 91.94 108 LEU A C 1
ATOM 889 O O . LEU A 1 108 ? 2.367 9.043 -1.749 1.00 91.94 108 LEU A O 1
ATOM 893 N N . ILE A 1 109 ? 2.760 7.698 0.003 1.00 90.44 109 ILE A N 1
ATOM 894 C CA . ILE A 1 109 ? 1.889 6.611 -0.482 1.00 90.44 109 ILE A CA 1
ATOM 895 C C . ILE A 1 109 ? 0.470 7.135 -0.732 1.00 90.44 109 ILE A C 1
ATOM 897 O O . ILE A 1 109 ? -0.108 6.877 -1.784 1.00 90.44 109 ILE A O 1
ATOM 901 N N . ARG A 1 110 ? -0.078 7.914 0.210 1.00 85.06 110 ARG A N 1
ATOM 902 C CA . ARG A 1 110 ? -1.417 8.509 0.074 1.00 85.06 110 ARG A CA 1
ATOM 903 C C . ARG A 1 110 ? -1.500 9.503 -1.086 1.00 85.06 110 ARG A C 1
ATOM 905 O O . ARG A 1 110 ? -2.527 9.545 -1.745 1.00 85.06 110 ARG A O 1
ATOM 912 N N . ALA A 1 111 ? -0.447 10.285 -1.319 1.00 89.50 111 ALA A N 1
ATOM 913 C CA . ALA A 1 111 ? -0.387 11.245 -2.418 1.00 89.50 111 ALA A CA 1
ATOM 914 C C . ALA A 1 111 ? -0.213 10.579 -3.794 1.00 89.50 111 ALA A C 1
ATOM 916 O O . ALA A 1 111 ? -0.670 11.126 -4.787 1.00 89.50 111 ALA A O 1
ATOM 917 N N . ILE A 1 112 ? 0.444 9.419 -3.871 1.00 90.69 112 ILE A N 1
ATOM 918 C CA . ILE A 1 112 ? 0.636 8.679 -5.130 1.00 90.69 112 ILE A CA 1
ATOM 919 C C . ILE A 1 112 ? -0.625 7.893 -5.505 1.00 90.69 112 ILE A C 1
ATOM 921 O O . ILE A 1 112 ? -0.982 7.843 -6.675 1.00 90.69 112 ILE A O 1
ATOM 925 N N . ALA A 1 113 ? -1.298 7.290 -4.523 1.00 82.88 113 ALA A N 1
ATOM 926 C CA . ALA A 1 113 ? -2.471 6.439 -4.735 1.00 82.88 113 ALA A CA 1
ATOM 927 C C . ALA A 1 113 ? -3.804 7.207 -4.872 1.00 82.88 113 ALA A C 1
ATOM 929 O O . ALA A 1 113 ? -4.863 6.588 -4.764 1.00 82.88 113 ALA A O 1
ATOM 930 N N . GLN A 1 114 ? -3.751 8.536 -5.011 1.00 62.84 114 GLN A N 1
ATOM 931 C CA . GLN A 1 114 ? -4.927 9.410 -5.100 1.00 62.84 114 GLN A CA 1
ATOM 932 C C . GLN A 1 114 ? -5.670 9.284 -6.433 1.00 62.84 114 GLN A C 1
ATOM 934 O O . GLN A 1 114 ? -5.001 9.095 -7.473 1.00 62.84 114 GLN A O 1
#

Radius of gyration: 22.41 Å; Cα contacts (8 Å, |Δi|>4): 37; chains: 1; bounding box: 35×62×58 Å

Foldsee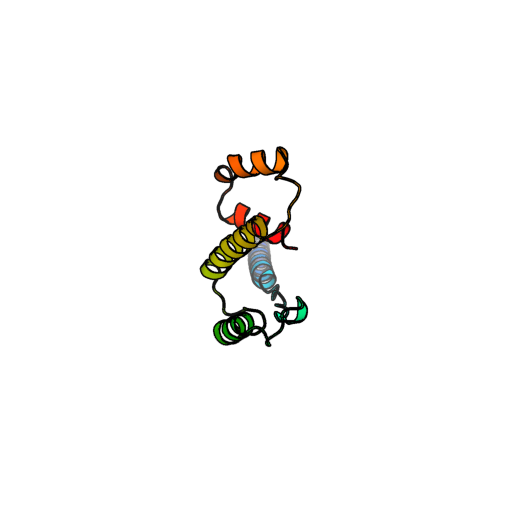k 3Di:
DPPVVVVVVVVVVVVVVVVVVVVVPPPVVPQDFVVVVVDDCVPVVSVVCCVVQNRSSPNDDPVNVVVVVVVVVVVCVVPDPCPDDDDPVVVVVVVCCVVDDPVVVVVVVVVVVD

pLDDT: mean 82.66, std 15.48, range [42.09, 97.94]

Secondary structure (DSSP, 8-state):
--HHHHHHHHHHHHHHHHHHHHHTT--------GGGGT--TTSHHHHHHHHHH-TT-TT--HHHHHHHHHHHHHHHHHHS---SPPPHHHHHHHHHGGGS-HHHHHHHHHHH--

Mean predicted aligned error: 11.83 Å

Sequence (114 aa):
MLNFTQNQLRFLILVQSQDDRKNKLKDTKVTQPVGYFSLSHDNPLIKDMCETWGEGLEKMNESDAFWLISRIAHEAWTMGDFSVAPSDEAEDVWKRLHELKQWEKLALIRAIAQ